Protein AF-A0A3A5UUZ8-F1 (afdb_monomer_lite)

Radius of gyration: 18.61 Å; chains: 1; bounding box: 43×34×55 Å

Secondary structure (DSSP, 8-state):
--SEEEPHHHHHHHHTSS-EEEEEEEEEEETTTEEEEEEEET----TT--EEEEEETTEEEEEEGGGHHHHTTEEEEE----HHHHHT--TT-TT--TTEEE--B----TT--EEHHHHHHHHHHHHHHHS-TTHHHHHHHHHHHHHHHHHHHTT--TTT-EE-HHHHHHHHHHHH-

Foldseek 3Di:
DDLEAEDPQRVVVLVVDQAWEWEKDQPQADPPGFGQMDIARDDDDDPPFDWDWDDDRRYIYTYGPVCSVVRRHWYKYFQDADPVNVVPDDSVDRPRHRRIHTDGDDDPQQPPWAAPVSLLVNLLVVLVVVDDPPLSVQLSVQLLVQQVVVCVVVVHDSRGDTHGSVSSVVSNVRSVD

Sequence (177 aa):
MLPIILTDNARKRIEEIEKCIMTFRVWGVNPPGHLAIEVFFEDKRFPGIEYEKFQDENLIIYIPTNHYDYINGVTVDFSGWSKEDESSYNSDKTFNHRGFECLPHKVETSEIRLSWFEVNWMIKKIFSMNFESPFYLQRQAAAINYLRIKKDEEDEDFRDSLFSFAELEQAVQSGFY

Structure (mmCIF, N/CA/C/O backbone):
data_AF-A0A3A5UUZ8-F1
#
_entry.id   AF-A0A3A5UUZ8-F1
#
loop_
_atom_site.group_PDB
_atom_site.id
_atom_site.type_symbol
_atom_site.label_atom_id
_atom_site.label_alt_id
_atom_site.label_comp_id
_atom_site.label_asym_id
_atom_site.label_entity_id
_atom_site.label_seq_id
_atom_site.pdbx_PDB_ins_code
_atom_site.Cartn_x
_atom_site.Cartn_y
_atom_site.Cartn_z
_atom_site.occupancy
_atom_site.B_iso_or_equiv
_atom_site.auth_seq_id
_atom_site.auth_comp_id
_atom_site.auth_asym_id
_atom_site.auth_atom_id
_atom_site.pdbx_PDB_model_num
ATOM 1 N N . MET A 1 1 ? -12.969 -15.391 13.201 1.00 79.69 1 MET A N 1
ATOM 2 C CA . MET A 1 1 ? -11.499 -15.256 13.165 1.00 79.69 1 MET A CA 1
ATOM 3 C C . MET A 1 1 ? -11.194 -14.075 12.268 1.00 79.69 1 MET A C 1
ATOM 5 O O . MET A 1 1 ? -11.803 -13.990 11.206 1.00 79.69 1 MET A O 1
ATOM 9 N N . LEU A 1 2 ? -10.367 -13.136 12.724 1.00 89.50 2 LEU A N 1
ATOM 10 C CA . LEU A 1 2 ? -9.984 -11.985 11.909 1.00 89.50 2 LEU A CA 1
ATOM 11 C C . LEU A 1 2 ? -9.096 -12.445 10.739 1.00 89.50 2 LEU A C 1
ATOM 13 O O . LEU A 1 2 ? -8.270 -13.334 10.940 1.00 89.50 2 LEU A O 1
ATOM 17 N N . PRO A 1 3 ? -9.230 -11.843 9.546 1.00 89.81 3 PRO A N 1
ATOM 18 C CA . PRO A 1 3 ? -8.404 -12.166 8.380 1.00 89.81 3 PRO A CA 1
ATOM 19 C C . PRO A 1 3 ? -6.999 -11.549 8.457 1.00 89.81 3 PRO A C 1
ATOM 21 O O . PRO A 1 3 ? -6.242 -11.624 7.504 1.00 89.81 3 PRO A O 1
ATOM 24 N N . ILE A 1 4 ? -6.640 -10.905 9.565 1.00 91.38 4 ILE A N 1
ATOM 25 C CA . ILE A 1 4 ? -5.364 -10.208 9.750 1.00 91.38 4 ILE A CA 1
ATOM 26 C C . ILE A 1 4 ? -4.690 -10.663 11.041 1.00 91.38 4 ILE A C 1
ATOM 28 O O . ILE A 1 4 ? -5.338 -11.176 11.957 1.00 91.38 4 ILE A O 1
ATOM 32 N N . ILE A 1 5 ? -3.390 -10.410 11.134 1.00 91.81 5 ILE A N 1
ATOM 33 C CA . ILE A 1 5 ? -2.589 -10.621 12.336 1.00 91.81 5 ILE A CA 1
ATOM 34 C C . ILE A 1 5 ? -2.350 -9.258 12.990 1.00 91.81 5 ILE A C 1
ATOM 36 O O . ILE A 1 5 ? -1.797 -8.354 12.375 1.00 91.81 5 ILE A O 1
ATOM 40 N N . LEU A 1 6 ? -2.755 -9.101 14.248 1.00 92.31 6 LEU A N 1
ATOM 41 C CA . LEU A 1 6 ? -2.486 -7.888 15.026 1.00 92.31 6 LEU A CA 1
ATOM 42 C C . LEU A 1 6 ? -1.225 -8.076 15.873 1.00 92.31 6 LEU A C 1
ATOM 44 O O . LEU A 1 6 ? -1.136 -9.066 16.615 1.00 92.31 6 LEU A O 1
ATOM 48 N N . THR A 1 7 ? -0.294 -7.120 15.800 1.00 92.44 7 THR A N 1
ATOM 49 C CA . THR A 1 7 ? 0.814 -7.008 16.765 1.00 92.44 7 THR A CA 1
ATOM 50 C C . THR A 1 7 ? 0.289 -6.651 18.158 1.00 92.44 7 THR A C 1
ATOM 52 O O . THR A 1 7 ? -0.839 -6.176 18.313 1.00 92.44 7 THR A O 1
ATOM 55 N N . ASP A 1 8 ? 1.117 -6.831 19.188 1.00 92.69 8 ASP A N 1
ATOM 56 C CA . ASP A 1 8 ? 0.754 -6.467 20.565 1.00 92.69 8 ASP A CA 1
ATOM 57 C C . ASP A 1 8 ? 0.455 -4.964 20.704 1.00 92.69 8 ASP A C 1
ATOM 59 O O . ASP A 1 8 ? -0.483 -4.578 21.402 1.00 92.69 8 ASP A O 1
ATOM 63 N N . ASN A 1 9 ? 1.196 -4.112 19.985 1.00 91.06 9 ASN A N 1
ATOM 64 C CA . ASN A 1 9 ? 0.965 -2.666 19.968 1.00 91.06 9 ASN A CA 1
ATOM 65 C C . ASN A 1 9 ? -0.392 -2.321 19.346 1.00 91.06 9 ASN A C 1
ATOM 67 O O . ASN A 1 9 ? -1.144 -1.527 19.913 1.00 91.06 9 ASN A O 1
ATOM 71 N N . ALA A 1 10 ? -0.727 -2.942 18.210 1.00 90.31 10 ALA A N 1
ATOM 72 C CA . ALA A 1 10 ? -2.014 -2.740 17.556 1.00 90.31 10 ALA A CA 1
ATOM 73 C C . ALA A 1 10 ? -3.176 -3.227 18.432 1.00 90.31 10 ALA A C 1
ATOM 75 O O . ALA A 1 10 ? -4.158 -2.500 18.582 1.00 90.31 10 ALA A O 1
ATOM 76 N N . ARG A 1 11 ? -3.053 -4.407 19.062 1.00 92.75 11 ARG A N 1
ATOM 77 C CA . ARG A 1 11 ? -4.064 -4.933 20.000 1.00 92.75 11 ARG A CA 1
ATOM 78 C C . ARG A 1 11 ? -4.297 -3.981 21.158 1.00 92.75 11 ARG A C 1
ATOM 80 O O . ARG A 1 11 ? -5.426 -3.554 21.367 1.00 92.75 11 ARG A O 1
ATOM 87 N N . LYS A 1 12 ? -3.223 -3.579 21.841 1.00 91.62 12 LYS A N 1
ATOM 88 C CA . LYS A 1 12 ? -3.302 -2.645 22.964 1.00 91.62 12 LYS A CA 1
ATOM 89 C C . LYS A 1 12 ? -3.987 -1.345 22.555 1.00 91.62 12 LYS A C 1
ATOM 91 O O . LYS A 1 12 ? -4.845 -0.842 23.272 1.00 91.62 12 LYS A O 1
ATOM 96 N N . ARG A 1 13 ? -3.643 -0.806 21.381 1.00 90.38 13 ARG A N 1
ATOM 97 C CA . ARG A 1 13 ? -4.277 0.417 20.893 1.00 90.38 13 ARG A CA 1
ATOM 98 C C . ARG A 1 13 ? -5.764 0.224 20.605 1.00 90.38 13 ARG A C 1
ATOM 100 O O . ARG A 1 13 ? -6.547 1.122 20.889 1.00 90.38 13 ARG A O 1
ATOM 107 N N . ILE A 1 14 ? -6.154 -0.915 20.037 1.00 90.56 14 ILE A N 1
ATOM 108 C CA . ILE A 1 14 ? -7.559 -1.245 19.785 1.00 90.56 14 ILE A CA 1
ATOM 109 C C . ILE A 1 14 ? -8.323 -1.361 21.106 1.00 90.56 14 ILE A C 1
ATOM 111 O O . ILE A 1 14 ? -9.393 -0.780 21.207 1.00 90.56 14 ILE A O 1
ATOM 115 N N . GLU A 1 15 ? -7.776 -2.027 22.124 1.00 90.56 15 GLU A N 1
ATOM 116 C CA . GLU A 1 15 ? -8.392 -2.155 23.458 1.00 90.56 15 GLU A CA 1
ATOM 117 C C . GLU A 1 15 ? -8.633 -0.797 24.142 1.00 90.56 15 GLU A C 1
ATOM 119 O O . GLU A 1 15 ? -9.633 -0.613 24.833 1.00 90.56 15 GLU A O 1
ATOM 124 N N . GLU A 1 16 ? -7.742 0.177 23.930 1.00 89.62 16 GLU A N 1
ATOM 125 C CA . GLU A 1 16 ? -7.890 1.543 24.452 1.00 89.62 16 GLU A CA 1
ATOM 126 C C . GLU A 1 16 ? -9.020 2.342 23.775 1.00 89.62 16 GLU A C 1
ATOM 128 O O . GLU A 1 16 ? -9.444 3.374 24.302 1.00 89.62 16 GLU A O 1
ATOM 133 N N . ILE A 1 17 ? -9.487 1.915 22.599 1.00 85.50 17 ILE A N 1
ATOM 134 C CA . ILE A 1 17 ? -10.503 2.615 21.811 1.00 85.50 17 ILE A CA 1
ATOM 135 C C . ILE A 1 17 ? -11.843 1.884 21.968 1.00 85.50 17 ILE A C 1
ATOM 137 O O . ILE A 1 17 ? -11.951 0.695 21.695 1.00 85.50 17 ILE A O 1
ATOM 141 N N . GLU A 1 18 ? -12.916 2.593 22.336 1.00 83.00 18 GLU A N 1
ATOM 142 C CA . GLU A 1 18 ? -14.241 1.973 22.544 1.00 83.00 18 GLU A CA 1
ATOM 143 C C . GLU A 1 18 ? -14.770 1.227 21.308 1.00 83.00 18 GLU A C 1
ATOM 145 O O . GLU A 1 18 ? -15.451 0.209 21.423 1.00 83.00 18 GLU A O 1
ATOM 150 N N . LYS A 1 19 ? -14.459 1.737 20.113 1.00 87.75 19 LYS A N 1
ATOM 151 C CA . LYS A 1 19 ? -14.827 1.133 18.835 1.00 87.75 19 LYS A CA 1
ATOM 152 C C . LYS A 1 19 ? -13.785 1.456 17.773 1.00 87.75 19 LYS A C 1
ATOM 154 O O . LYS A 1 19 ? -13.546 2.622 17.468 1.00 87.75 19 LYS A O 1
ATOM 159 N N . CYS A 1 20 ? -13.216 0.420 17.175 1.00 88.75 20 CYS A N 1
ATOM 160 C CA . CYS A 1 20 ? -12.260 0.532 16.087 1.00 88.75 20 CYS A CA 1
ATOM 161 C C . CYS A 1 20 ? -12.888 -0.003 14.800 1.00 88.75 20 CYS A C 1
ATOM 163 O O . CYS A 1 20 ? -13.321 -1.154 14.740 1.00 88.75 20 CYS A O 1
ATOM 165 N N . ILE A 1 21 ? -12.952 0.822 13.756 1.00 89.88 21 ILE A N 1
ATOM 166 C CA . ILE A 1 21 ? -13.346 0.360 12.427 1.00 89.88 21 ILE A CA 1
ATOM 167 C C . ILE A 1 21 ? -12.177 0.561 11.476 1.00 89.88 21 ILE A C 1
ATOM 169 O O . ILE A 1 21 ? -11.717 1.681 11.270 1.00 89.88 21 ILE A O 1
ATOM 173 N N . MET A 1 22 ? -11.752 -0.532 10.858 1.00 90.69 22 MET A N 1
ATOM 174 C CA . MET A 1 22 ? -10.694 -0.556 9.866 1.00 90.69 22 MET A CA 1
ATOM 175 C C . MET A 1 22 ? -11.260 -0.910 8.496 1.00 90.69 22 MET A C 1
ATOM 177 O O . MET A 1 22 ? -12.031 -1.859 8.359 1.00 90.69 22 MET A O 1
ATOM 181 N N . THR A 1 23 ? -10.876 -0.165 7.467 1.00 88.75 23 THR A N 1
ATOM 182 C CA . THR A 1 23 ? -11.142 -0.542 6.072 1.00 88.75 23 THR A CA 1
ATOM 183 C C . THR A 1 23 ? -9.821 -0.765 5.368 1.00 88.75 23 THR A C 1
ATOM 185 O O . THR A 1 23 ? -8.911 0.036 5.529 1.00 88.75 23 THR A O 1
ATOM 188 N N . PHE A 1 24 ? -9.701 -1.850 4.616 1.00 86.38 24 PHE A N 1
ATOM 189 C CA . PHE A 1 24 ? -8.464 -2.216 3.941 1.00 86.38 24 PHE A CA 1
ATOM 190 C C . PHE A 1 24 ? -8.584 -2.041 2.438 1.00 86.38 24 PHE A C 1
ATOM 192 O O . PHE A 1 24 ? -9.665 -2.148 1.856 1.00 86.38 24 PHE A O 1
ATOM 199 N N . ARG A 1 25 ? -7.444 -1.824 1.792 1.00 82.19 25 ARG A N 1
ATOM 200 C CA . ARG A 1 25 ? -7.335 -1.808 0.339 1.00 82.19 25 ARG A CA 1
ATOM 201 C C . ARG A 1 25 ? -5.936 -2.238 -0.073 1.00 82.19 25 ARG A C 1
ATOM 203 O O . ARG A 1 25 ? -4.953 -1.775 0.493 1.00 82.19 25 ARG A O 1
ATOM 210 N N . VAL A 1 26 ? -5.852 -3.026 -1.140 1.00 78.62 26 VAL A N 1
ATOM 211 C CA . VAL A 1 26 ? -4.626 -3.101 -1.936 1.00 78.62 26 VAL A CA 1
ATOM 212 C C . VAL A 1 26 ? -4.537 -1.807 -2.749 1.00 78.62 26 VAL A C 1
ATOM 214 O O . VAL A 1 26 ? -5.369 -1.538 -3.617 1.00 78.62 26 VAL A O 1
ATOM 217 N N . TRP A 1 27 ? -3.603 -0.930 -2.385 1.00 72.56 27 TRP A N 1
ATOM 218 C CA . TRP A 1 27 ? -3.364 0.331 -3.093 1.00 72.56 27 TRP A CA 1
ATOM 219 C C . TRP A 1 27 ? -2.546 0.105 -4.361 1.00 72.56 27 TRP A C 1
ATOM 221 O O . TRP A 1 27 ? -2.734 0.808 -5.350 1.00 72.56 27 TRP A O 1
ATOM 231 N N . GLY A 1 28 ? -1.634 -0.859 -4.307 1.00 66.44 28 GLY A N 1
ATOM 232 C CA . GLY A 1 28 ? -0.711 -1.192 -5.377 1.00 66.44 28 GLY A CA 1
ATOM 233 C C . GLY A 1 28 ? 0.370 -2.105 -4.830 1.00 66.44 28 GLY A C 1
ATOM 234 O O . GLY A 1 28 ? 0.121 -2.910 -3.935 1.00 66.44 28 GLY A O 1
ATOM 235 N N . VAL A 1 29 ? 1.592 -1.951 -5.319 1.00 60.84 29 VAL A N 1
ATOM 236 C CA . VAL A 1 29 ? 2.752 -2.742 -4.891 1.00 60.84 29 VAL A CA 1
ATOM 237 C C . VAL A 1 29 ? 3.939 -1.813 -4.773 1.00 60.84 29 VAL A C 1
ATOM 239 O O . VAL A 1 29 ? 4.067 -0.894 -5.562 1.00 60.84 29 VAL A O 1
ATOM 242 N N . ASN A 1 30 ? 4.800 -2.023 -3.790 1.00 58.03 30 ASN A N 1
ATOM 243 C CA . ASN A 1 30 ? 6.058 -1.318 -3.615 1.00 58.03 30 ASN A CA 1
ATOM 244 C C . ASN A 1 30 ? 7.227 -2.219 -4.059 1.00 58.03 30 ASN A C 1
ATOM 246 O O . ASN A 1 30 ? 7.197 -3.430 -3.810 1.00 58.03 30 ASN A O 1
ATOM 250 N N . PRO A 1 31 ? 8.296 -1.668 -4.664 1.00 49.00 31 PRO A N 1
ATOM 251 C CA . PRO A 1 31 ? 9.503 -2.441 -4.954 1.00 49.00 31 PRO A CA 1
ATOM 252 C C . PRO A 1 31 ? 10.100 -3.063 -3.673 1.00 49.00 31 PRO A C 1
ATOM 254 O O . PRO A 1 31 ? 10.027 -2.433 -2.614 1.00 49.00 31 PRO A O 1
ATOM 257 N N . PRO A 1 32 ? 10.697 -4.271 -3.719 1.00 53.91 32 PRO A N 1
ATOM 258 C CA . PRO A 1 32 ? 10.884 -5.164 -4.873 1.00 53.91 32 PRO A CA 1
ATOM 259 C C . PRO A 1 32 ? 9.748 -6.203 -5.064 1.00 53.91 32 PRO A C 1
ATOM 261 O O . PRO A 1 32 ? 10.009 -7.336 -5.450 1.00 53.91 32 PRO A O 1
ATOM 264 N N . GLY A 1 33 ? 8.486 -5.868 -4.756 1.00 55.16 33 GLY A N 1
ATOM 265 C CA . GLY A 1 33 ? 7.338 -6.774 -4.958 1.00 55.16 33 GLY A CA 1
ATOM 266 C C . GLY A 1 33 ? 6.452 -6.996 -3.729 1.00 55.16 33 GLY A C 1
ATOM 267 O O . GLY A 1 33 ? 5.773 -8.015 -3.643 1.00 55.16 33 GLY A O 1
ATOM 268 N N . HIS A 1 34 ? 6.457 -6.073 -2.766 1.00 64.94 34 HIS A N 1
ATOM 269 C CA . HIS A 1 34 ? 5.549 -6.114 -1.617 1.00 64.94 34 HIS A CA 1
ATOM 270 C C . HIS A 1 34 ? 4.223 -5.466 -1.989 1.00 64.94 34 HIS A C 1
ATOM 272 O O . HIS A 1 34 ? 4.240 -4.362 -2.523 1.00 64.94 34 HIS A O 1
ATOM 278 N N . LEU A 1 35 ? 3.078 -6.066 -1.663 1.00 68.19 35 LEU A N 1
ATOM 279 C CA . LEU A 1 35 ? 1.817 -5.340 -1.809 1.00 68.19 35 LEU A CA 1
ATOM 280 C C . LEU A 1 35 ? 1.824 -4.090 -0.920 1.00 68.19 35 LEU A C 1
ATOM 282 O O . LEU A 1 35 ? 2.149 -4.149 0.266 1.00 68.19 35 LEU A O 1
ATOM 286 N N . ALA A 1 36 ? 1.458 -2.954 -1.504 1.00 73.62 36 ALA A N 1
ATOM 287 C CA . ALA A 1 36 ? 1.125 -1.750 -0.769 1.00 73.62 36 ALA A CA 1
ATOM 288 C C . ALA A 1 36 ? -0.325 -1.901 -0.311 1.00 73.62 36 ALA A C 1
ATOM 290 O O . ALA A 1 36 ? -1.257 -1.722 -1.097 1.00 73.62 36 ALA A O 1
ATOM 291 N N . ILE A 1 37 ? -0.500 -2.290 0.947 1.00 78.69 37 ILE A N 1
ATOM 292 C CA . ILE A 1 37 ? -1.808 -2.448 1.573 1.00 78.69 37 ILE A CA 1
ATOM 293 C C . ILE A 1 37 ? -1.993 -1.278 2.523 1.00 78.69 37 ILE A C 1
ATOM 295 O O . ILE A 1 37 ? -1.116 -0.973 3.328 1.00 78.69 37 ILE A O 1
ATOM 299 N N . GLU A 1 38 ? -3.125 -0.610 2.396 1.00 79.69 38 GLU A N 1
ATOM 300 C CA . GLU A 1 38 ? -3.515 0.473 3.282 1.00 79.69 38 GLU A CA 1
ATOM 301 C C . GLU A 1 38 ? -4.602 -0.019 4.230 1.00 79.69 38 GLU A C 1
ATOM 303 O O . GLU A 1 38 ? -5.498 -0.775 3.837 1.00 79.69 38 GLU A O 1
ATOM 308 N N . VAL A 1 39 ? -4.528 0.447 5.472 1.00 83.62 39 VAL A N 1
ATOM 309 C CA . VAL A 1 39 ? -5.555 0.270 6.495 1.00 83.62 39 VAL A CA 1
ATOM 310 C C . VAL A 1 39 ? -6.043 1.646 6.907 1.00 83.62 39 VAL A C 1
ATOM 312 O O . VAL A 1 39 ? -5.251 2.503 7.248 1.00 83.62 39 VAL A O 1
ATOM 315 N N . PHE A 1 40 ? -7.344 1.888 6.873 1.00 80.38 40 PHE A N 1
ATOM 316 C CA . PHE A 1 40 ? -7.945 3.173 7.209 1.00 80.38 40 PHE A CA 1
ATOM 317 C C . PHE A 1 40 ? -8.722 3.062 8.508 1.00 80.38 40 PHE A C 1
ATOM 319 O O . PHE A 1 40 ? -9.611 2.216 8.603 1.00 80.38 40 PHE A O 1
ATOM 326 N N . PHE A 1 41 ? -8.453 3.949 9.467 1.00 74.12 41 PHE A N 1
ATOM 327 C CA . PHE A 1 41 ? -9.333 4.137 10.616 1.00 74.12 41 PHE A CA 1
ATOM 328 C C . PHE A 1 41 ? -10.545 4.970 10.182 1.00 74.12 41 PHE A C 1
ATOM 330 O O . PHE A 1 41 ? -10.431 6.175 9.985 1.00 74.12 41 PHE A O 1
ATOM 337 N N . GLU A 1 42 ? -11.672 4.285 9.990 1.00 71.06 42 GLU A N 1
ATOM 338 C CA . GLU A 1 42 ? -12.920 4.786 9.399 1.00 71.06 42 GLU A CA 1
ATOM 339 C C . GLU A 1 42 ? -12.772 5.523 8.056 1.00 71.06 42 GLU A C 1
ATOM 341 O O . GLU A 1 42 ? -12.932 6.736 7.976 1.00 71.06 42 GLU A O 1
ATOM 346 N N . ASP A 1 43 ? -12.609 4.763 6.962 1.00 60.12 43 ASP A N 1
ATOM 347 C CA . ASP A 1 43 ? -12.951 5.267 5.625 1.00 60.12 43 ASP A CA 1
ATOM 348 C C . ASP A 1 43 ? -13.531 4.183 4.693 1.00 60.12 43 ASP A C 1
ATOM 350 O O . ASP A 1 43 ? -12.868 3.202 4.369 1.00 60.12 43 ASP A O 1
ATOM 354 N N . LYS A 1 44 ? -14.785 4.379 4.259 1.00 67.19 44 LYS A N 1
ATOM 355 C CA . LYS A 1 44 ? -15.635 3.433 3.510 1.00 67.19 44 LYS A CA 1
ATOM 356 C C . LYS A 1 44 ? -16.069 3.947 2.124 1.00 67.19 44 LYS A C 1
ATOM 358 O O . LYS A 1 44 ? -17.262 4.058 1.836 1.00 67.19 44 LYS A O 1
ATOM 363 N N . ARG A 1 45 ? -15.133 4.288 1.248 1.00 62.12 45 ARG A N 1
ATOM 364 C CA . ARG A 1 45 ? -15.423 4.721 -0.143 1.00 62.12 45 ARG A CA 1
ATOM 365 C C . ARG A 1 45 ? -15.365 3.507 -1.079 1.00 62.12 45 ARG A C 1
ATOM 367 O O . ARG A 1 45 ? -14.391 2.778 -0.978 1.00 62.12 45 ARG A O 1
ATOM 374 N N . PHE A 1 46 ? -16.281 3.196 -2.005 1.00 52.25 46 PHE A N 1
ATOM 375 C CA . PHE A 1 46 ? -17.215 3.964 -2.853 1.00 52.25 46 PHE A CA 1
ATOM 376 C C . PHE A 1 46 ? -18.576 3.233 -3.001 1.00 52.25 46 PHE A C 1
ATOM 378 O O . PHE A 1 46 ? -18.652 2.033 -2.729 1.00 52.25 46 PHE A O 1
ATOM 385 N N . PRO A 1 47 ? -19.644 3.886 -3.510 1.00 58.56 47 PRO A N 1
ATOM 386 C CA . PRO A 1 47 ? -20.830 3.167 -3.977 1.00 58.56 47 PRO A CA 1
ATOM 387 C C . PRO A 1 47 ? -20.451 2.157 -5.074 1.00 58.56 47 PRO A C 1
ATOM 389 O O . PRO A 1 47 ? -19.793 2.527 -6.043 1.00 58.56 47 PRO A O 1
ATOM 392 N N . GLY A 1 48 ? -20.886 0.902 -4.935 1.00 60.56 48 GLY A N 1
ATOM 393 C CA . GLY A 1 48 ? -20.704 -0.141 -5.955 1.00 60.56 48 GLY A CA 1
ATOM 394 C C . GLY A 1 48 ? -19.533 -1.107 -5.740 1.00 60.56 48 GLY A C 1
ATOM 395 O O . GLY A 1 48 ? -19.351 -1.991 -6.569 1.00 60.56 48 GLY A O 1
ATOM 396 N N . ILE A 1 49 ? -18.768 -0.982 -4.650 1.00 74.12 49 ILE A N 1
ATOM 397 C CA . ILE A 1 49 ? -17.773 -1.989 -4.245 1.00 74.12 49 ILE A CA 1
ATOM 398 C C . ILE A 1 49 ? -18.395 -2.904 -3.186 1.00 74.12 49 ILE A C 1
ATOM 400 O O . ILE A 1 49 ? -18.977 -2.424 -2.209 1.00 74.12 49 ILE A O 1
ATOM 404 N N . GLU A 1 50 ? -18.274 -4.217 -3.374 1.00 82.56 50 GLU A N 1
ATOM 405 C CA . GLU A 1 50 ? -18.692 -5.210 -2.384 1.00 82.56 50 GLU A CA 1
ATOM 406 C C . GLU A 1 50 ? -17.590 -5.434 -1.346 1.00 82.56 50 GLU A C 1
ATOM 408 O O . GLU A 1 50 ? -16.413 -5.568 -1.684 1.00 82.56 50 GLU A O 1
ATOM 413 N N . TYR A 1 51 ? -17.977 -5.480 -0.071 1.00 87.00 51 TYR A N 1
ATOM 414 C CA . TYR A 1 51 ? -17.055 -5.661 1.046 1.00 87.00 51 TYR A CA 1
ATOM 415 C C . TYR A 1 51 ? -17.432 -6.878 1.872 1.00 87.00 51 TYR A C 1
ATOM 417 O O . TYR A 1 51 ? -18.587 -7.040 2.271 1.00 87.00 51 TYR A O 1
ATOM 425 N N . GLU A 1 52 ? -16.421 -7.650 2.241 1.00 91.69 52 GLU A N 1
ATOM 426 C CA . GLU A 1 52 ? -16.509 -8.596 3.336 1.00 91.69 52 GLU A CA 1
ATOM 427 C C . GLU A 1 52 ? -16.328 -7.867 4.667 1.00 91.69 52 GLU A C 1
ATOM 429 O O . GLU A 1 52 ? -15.412 -7.055 4.846 1.00 91.69 52 GLU A O 1
ATOM 434 N N . LYS A 1 53 ? -17.233 -8.150 5.608 1.00 93.31 53 LYS A N 1
ATOM 435 C CA . LYS A 1 53 ? -17.205 -7.603 6.964 1.00 93.31 53 LYS A CA 1
ATOM 436 C C . LYS A 1 53 ? -16.759 -8.685 7.940 1.00 93.31 53 LYS A C 1
ATOM 438 O O . LYS A 1 53 ? -17.433 -9.701 8.085 1.00 93.31 53 LYS A O 1
ATOM 443 N N . PHE A 1 54 ? -15.718 -8.387 8.708 1.00 94.12 54 PHE A N 1
ATOM 444 C CA . PHE A 1 54 ? -15.272 -9.201 9.836 1.00 94.12 54 PHE A CA 1
ATOM 445 C C . PHE A 1 54 ? -15.439 -8.410 11.127 1.00 94.12 54 PHE A C 1
ATOM 447 O O . PHE A 1 54 ? -15.283 -7.189 11.145 1.00 94.12 54 PHE A O 1
ATOM 454 N N . GLN A 1 55 ? -15.798 -9.088 12.210 1.00 92.81 55 GLN A N 1
ATOM 455 C CA . GLN A 1 55 ? -15.999 -8.451 13.504 1.00 92.81 55 GLN A CA 1
ATOM 456 C C . GLN A 1 55 ? -15.431 -9.337 14.605 1.00 92.81 55 GLN A C 1
ATOM 458 O O . GLN A 1 55 ? -15.698 -10.540 14.623 1.00 92.81 55 GLN A O 1
ATOM 463 N N . ASP A 1 56 ? -14.669 -8.717 15.498 1.00 90.44 56 ASP A N 1
ATOM 464 C CA . ASP A 1 56 ? -14.133 -9.334 16.704 1.00 90.44 56 ASP A CA 1
ATOM 465 C C . ASP A 1 56 ? -14.098 -8.280 17.811 1.00 90.44 56 ASP A C 1
ATOM 467 O O . ASP A 1 56 ? -13.486 -7.228 17.647 1.00 90.44 56 ASP A O 1
ATOM 471 N N . GLU A 1 57 ? -14.827 -8.530 18.897 1.00 89.00 57 GLU A N 1
ATOM 472 C CA . GLU A 1 57 ? -14.985 -7.593 20.017 1.00 89.00 57 GLU A CA 1
ATOM 473 C C . GLU A 1 57 ? -15.332 -6.152 19.570 1.00 89.00 57 GLU A C 1
ATOM 475 O O . GLU A 1 57 ? -16.397 -5.917 18.984 1.00 89.00 57 GLU A O 1
ATOM 480 N N . ASN A 1 58 ? -14.456 -5.184 19.858 1.00 90.38 58 ASN A N 1
ATOM 481 C CA . ASN A 1 58 ? -14.595 -3.768 19.515 1.00 90.38 58 ASN A CA 1
ATOM 482 C C . ASN A 1 58 ? -13.996 -3.403 18.141 1.00 90.38 58 ASN A C 1
ATOM 484 O O . ASN A 1 58 ? -14.072 -2.238 17.741 1.00 90.38 58 ASN A O 1
ATOM 488 N N . LEU A 1 59 ? -13.442 -4.374 17.406 1.00 93.19 59 LEU A N 1
ATOM 489 C CA . LEU A 1 59 ? -12.871 -4.201 16.075 1.00 93.19 59 LEU A CA 1
ATOM 490 C C . LEU A 1 59 ? -13.841 -4.660 14.979 1.00 93.19 59 LEU A C 1
ATOM 492 O O . LEU A 1 59 ? -14.352 -5.783 14.971 1.00 93.19 59 LEU A O 1
ATOM 496 N N . ILE A 1 60 ? -14.044 -3.797 13.986 1.00 93.31 60 ILE A N 1
ATOM 497 C CA . ILE A 1 60 ? -14.776 -4.114 12.760 1.00 93.31 60 ILE A CA 1
ATOM 498 C C . ILE A 1 60 ? -13.860 -3.876 11.565 1.00 93.31 60 ILE A C 1
ATOM 500 O O . ILE A 1 60 ? -13.344 -2.779 11.390 1.00 93.31 60 ILE A O 1
ATOM 504 N N . ILE A 1 61 ? -13.710 -4.882 10.712 1.00 92.94 61 ILE A N 1
ATOM 505 C CA . ILE A 1 61 ? -12.872 -4.838 9.516 1.00 92.94 61 ILE A CA 1
ATOM 506 C C . ILE A 1 61 ? -13.747 -4.910 8.266 1.00 92.94 61 ILE A C 1
ATOM 508 O O . ILE A 1 61 ? -14.661 -5.732 8.195 1.00 92.94 61 ILE A O 1
ATOM 512 N N . TYR A 1 62 ? -13.430 -4.081 7.274 1.00 91.31 62 TYR A N 1
ATOM 513 C CA . TYR A 1 62 ? -13.997 -4.132 5.929 1.00 91.31 62 TYR A CA 1
ATOM 514 C C . TYR A 1 62 ? -12.894 -4.363 4.903 1.00 91.31 62 TYR A C 1
ATOM 516 O O . TYR A 1 62 ? -11.928 -3.603 4.851 1.00 91.31 62 TYR A O 1
ATOM 524 N N . ILE A 1 63 ? -13.054 -5.388 4.070 1.00 88.88 63 ILE A N 1
ATOM 525 C CA . ILE A 1 63 ? -12.128 -5.720 2.983 1.00 88.88 63 ILE A CA 1
ATOM 526 C C . ILE A 1 63 ? -12.937 -5.829 1.686 1.00 88.88 63 ILE A C 1
ATOM 528 O O . ILE A 1 63 ? -13.930 -6.552 1.684 1.00 88.88 63 ILE A O 1
ATOM 532 N N . PRO A 1 64 ? -12.570 -5.133 0.594 1.00 85.81 64 PRO A N 1
ATOM 533 C CA . PRO A 1 64 ? -13.165 -5.377 -0.716 1.00 85.81 64 PRO A CA 1
ATOM 534 C C . PRO A 1 64 ? -13.064 -6.862 -1.078 1.00 85.81 64 PRO A C 1
ATOM 536 O O . PRO A 1 64 ? -11.985 -7.438 -0.943 1.00 85.81 64 PRO A O 1
ATOM 539 N N . THR A 1 65 ? -14.157 -7.481 -1.525 1.00 85.31 65 THR A N 1
ATOM 540 C CA . THR A 1 65 ? -14.209 -8.932 -1.815 1.00 85.31 65 THR A CA 1
ATOM 541 C C . THR A 1 65 ? -13.105 -9.356 -2.784 1.00 85.31 65 THR A C 1
ATOM 543 O O . THR A 1 65 ? -12.397 -10.329 -2.551 1.00 85.31 65 THR A O 1
ATOM 546 N N . ASN A 1 66 ? -12.868 -8.552 -3.820 1.00 78.81 66 ASN A N 1
ATOM 547 C CA . ASN A 1 66 ? -11.818 -8.764 -4.818 1.00 78.81 66 ASN A CA 1
ATOM 548 C C . ASN A 1 66 ? -10.379 -8.586 -4.291 1.00 78.81 66 ASN A C 1
ATOM 550 O O . ASN A 1 66 ? -9.431 -8.851 -5.024 1.00 78.81 66 ASN A O 1
ATOM 554 N N . HIS A 1 67 ? -10.198 -8.099 -3.062 1.00 83.69 67 HIS A N 1
ATOM 555 C CA . HIS A 1 67 ? -8.892 -7.923 -2.424 1.00 83.69 67 HIS A CA 1
ATOM 556 C C . HIS A 1 67 ? -8.650 -8.902 -1.269 1.00 83.69 67 HIS A C 1
ATOM 558 O O . HIS A 1 67 ? -7.567 -8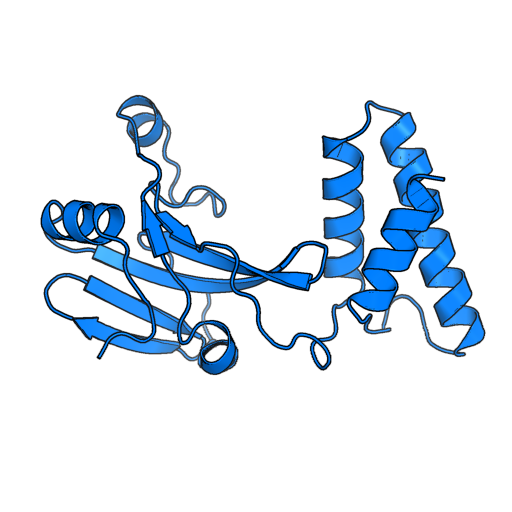.880 -0.682 1.00 83.69 67 HIS A O 1
ATOM 564 N N . TYR A 1 68 ? -9.637 -9.731 -0.920 1.00 85.50 68 TYR A N 1
ATOM 565 C CA . TYR A 1 68 ? -9.590 -10.575 0.271 1.00 85.50 68 TYR A CA 1
ATOM 566 C C . TYR A 1 68 ? -8.351 -11.473 0.314 1.00 85.50 68 TYR A C 1
ATOM 568 O O . TYR A 1 68 ? -7.602 -11.426 1.290 1.00 85.50 68 TYR A O 1
ATOM 576 N N . ASP A 1 69 ? -8.078 -12.197 -0.772 1.00 83.69 69 ASP A N 1
ATOM 577 C CA . ASP A 1 69 ? -6.966 -13.154 -0.847 1.00 83.69 69 ASP A CA 1
ATOM 578 C C . ASP A 1 69 ? -5.591 -12.504 -0.646 1.00 83.69 69 ASP A C 1
ATOM 580 O O . ASP A 1 69 ? -4.654 -13.145 -0.178 1.00 83.69 69 ASP A O 1
ATOM 584 N N . TYR A 1 70 ? -5.477 -11.212 -0.951 1.00 80.81 70 TYR A N 1
ATOM 585 C CA . TYR A 1 70 ? -4.247 -10.439 -0.805 1.00 80.81 70 TYR A CA 1
ATOM 586 C C . TYR A 1 70 ? -4.071 -9.820 0.586 1.00 80.81 70 TYR A C 1
ATOM 588 O O . TYR A 1 70 ? -2.955 -9.470 0.970 1.00 80.81 70 TYR A O 1
ATOM 596 N N . ILE A 1 71 ? -5.172 -9.623 1.314 1.00 85.06 71 ILE A N 1
ATOM 597 C CA . ILE A 1 71 ? -5.180 -9.014 2.651 1.00 85.06 71 ILE A CA 1
ATOM 598 C C . ILE A 1 71 ? -5.186 -10.089 3.743 1.00 85.06 71 ILE A C 1
ATOM 600 O O . ILE A 1 71 ? -4.740 -9.840 4.866 1.00 85.06 71 ILE A O 1
ATOM 604 N N . ASN A 1 72 ? -5.666 -11.289 3.426 1.00 87.25 72 ASN A N 1
ATOM 605 C CA . ASN A 1 72 ? -5.697 -12.395 4.362 1.00 87.25 72 ASN A CA 1
ATOM 606 C C . ASN A 1 72 ? -4.280 -12.762 4.846 1.00 87.25 72 ASN A C 1
ATOM 608 O O . ASN A 1 72 ? -3.411 -13.133 4.063 1.00 87.25 72 ASN A O 1
ATOM 612 N N . GLY A 1 73 ? -4.049 -12.677 6.155 1.00 86.38 73 GLY A N 1
ATOM 613 C CA . GLY A 1 73 ? -2.757 -12.940 6.792 1.00 86.38 73 GLY A CA 1
ATOM 614 C C . GLY A 1 73 ? -1.816 -11.734 6.881 1.00 86.38 73 GLY A C 1
ATOM 615 O O . GLY A 1 73 ? -0.693 -11.887 7.364 1.00 86.38 73 GLY A O 1
ATOM 616 N N . VAL A 1 74 ? -2.245 -10.537 6.468 1.00 87.44 74 VAL A N 1
ATOM 617 C CA . VAL A 1 74 ? -1.465 -9.301 6.645 1.00 87.44 74 VAL A CA 1
ATOM 618 C C . VAL A 1 74 ? -1.278 -8.984 8.124 1.00 87.44 74 VAL A C 1
ATOM 620 O O . VAL A 1 74 ? -2.222 -9.062 8.913 1.00 87.44 74 VAL A O 1
ATOM 623 N N . THR A 1 75 ? -0.066 -8.560 8.486 1.00 88.88 75 THR A N 1
ATOM 624 C CA . THR A 1 75 ? 0.225 -8.046 9.825 1.00 88.88 75 THR A CA 1
ATOM 625 C C . THR A 1 75 ? -0.053 -6.550 9.894 1.00 88.88 75 THR A C 1
ATOM 627 O O . THR A 1 75 ? 0.486 -5.779 9.100 1.00 88.88 75 THR A O 1
ATOM 630 N N . VAL A 1 76 ? -0.863 -6.139 10.866 1.00 88.69 76 VAL A N 1
ATOM 631 C CA . VAL A 1 76 ? -1.148 -4.735 11.174 1.00 88.69 76 VAL A CA 1
ATOM 632 C C . VAL A 1 76 ? -0.436 -4.352 12.461 1.00 88.69 76 VAL A C 1
ATOM 634 O O . VAL A 1 76 ? -0.579 -5.037 13.478 1.00 88.69 76 VAL A O 1
ATOM 637 N N . ASP A 1 77 ? 0.305 -3.250 12.400 1.00 89.44 77 ASP A N 1
ATOM 638 C CA . ASP A 1 77 ? 0.998 -2.655 13.536 1.00 89.44 77 ASP A CA 1
ATOM 639 C C . ASP A 1 77 ? 0.450 -1.259 13.862 1.00 89.44 77 ASP A C 1
ATOM 641 O O . ASP A 1 77 ? -0.306 -0.661 13.089 1.00 89.44 77 ASP A O 1
ATOM 645 N N . PHE A 1 78 ? 0.819 -0.759 15.039 1.00 88.62 78 PHE A N 1
ATOM 646 C CA . PHE A 1 78 ? 0.564 0.607 15.465 1.00 88.62 78 PHE A CA 1
ATOM 647 C C . PHE A 1 78 ? 1.892 1.293 15.797 1.00 88.62 78 PHE A C 1
ATOM 649 O O . PHE A 1 78 ? 2.506 1.005 16.827 1.00 88.62 78 PHE A O 1
ATOM 656 N N . SER A 1 79 ? 2.319 2.210 14.928 1.00 81.50 79 SER A N 1
ATOM 657 C CA . SER A 1 79 ? 3.607 2.910 15.029 1.00 81.50 79 SER A CA 1
ATOM 658 C C . SER A 1 79 ? 3.535 4.215 15.837 1.00 81.50 79 SER A C 1
ATOM 660 O O . SER A 1 79 ? 4.568 4.790 16.184 1.00 81.50 79 SER A O 1
ATOM 662 N N . GLY A 1 80 ? 2.329 4.641 16.227 1.00 77.88 80 GLY A N 1
ATOM 663 C CA . GLY A 1 80 ? 2.096 5.778 17.118 1.00 77.88 80 GLY A CA 1
ATOM 664 C C . GLY A 1 80 ? 1.190 6.852 16.518 1.00 77.88 80 GLY A C 1
ATOM 665 O O . GLY A 1 80 ? 1.072 7.001 15.306 1.00 77.88 80 GLY A O 1
ATOM 666 N N . TRP A 1 81 ? 0.528 7.607 17.397 1.00 76.12 81 TRP A N 1
ATOM 667 C CA . TRP A 1 81 ? -0.337 8.726 17.026 1.00 76.12 81 TRP A CA 1
ATOM 668 C C . TRP A 1 81 ? -0.262 9.807 18.102 1.00 76.12 81 TRP A C 1
ATOM 670 O O . TRP A 1 81 ? -0.709 9.596 19.235 1.00 76.12 81 TRP A O 1
ATOM 680 N N . SER A 1 82 ? 0.371 10.937 17.796 1.00 75.19 82 SER A N 1
ATOM 681 C CA . SER A 1 82 ? 0.568 12.013 18.766 1.00 75.19 82 SER A CA 1
ATOM 682 C C . SER A 1 82 ? -0.656 12.935 18.859 1.00 75.19 82 SER A C 1
ATOM 684 O O . SER A 1 82 ? -1.534 12.955 17.997 1.00 75.19 82 SER A O 1
ATOM 686 N N . LYS A 1 83 ? -0.723 13.749 19.922 1.00 70.19 83 LYS A N 1
ATOM 687 C CA . LYS A 1 83 ? -1.767 14.786 20.053 1.00 70.19 83 LYS A CA 1
ATOM 688 C C . LYS A 1 83 ? -1.677 15.844 18.950 1.00 70.19 83 LYS A C 1
ATOM 690 O O . LYS A 1 83 ? -2.696 16.417 18.571 1.00 70.19 83 LYS A O 1
ATOM 695 N N . GLU A 1 84 ? -0.469 16.102 18.458 1.00 69.12 84 GLU A N 1
ATOM 696 C CA . GLU A 1 84 ? -0.222 17.008 17.336 1.00 69.12 84 GLU A CA 1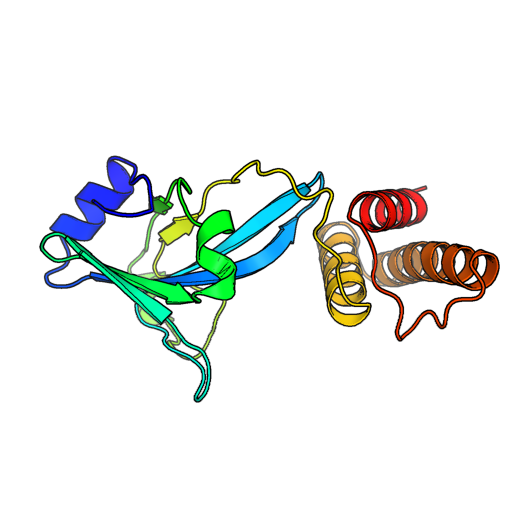
ATOM 697 C C . GLU A 1 84 ? -0.798 16.415 16.036 1.00 69.12 84 GLU A C 1
ATOM 699 O O . GLU A 1 84 ? -1.515 17.114 15.311 1.00 69.12 84 GLU A O 1
ATOM 704 N N . ASP A 1 85 ? -0.613 15.106 15.814 1.00 69.06 85 ASP A N 1
ATOM 705 C CA . ASP A 1 85 ? -1.220 14.366 14.695 1.00 69.06 85 ASP A CA 1
ATOM 706 C C . ASP A 1 85 ? -2.757 14.396 14.752 1.00 69.06 85 ASP A C 1
ATOM 708 O O . ASP A 1 85 ? -3.407 14.641 13.738 1.00 69.06 85 ASP A O 1
ATOM 712 N N . GLU A 1 86 ? -3.352 14.235 15.942 1.00 70.44 86 GLU A N 1
ATOM 713 C CA . GLU A 1 86 ? -4.812 14.304 16.128 1.00 70.44 86 GLU A CA 1
ATOM 714 C C . GLU A 1 86 ? -5.364 15.697 15.786 1.00 70.44 86 GLU A C 1
ATOM 716 O O . GLU A 1 86 ? -6.332 15.824 15.041 1.00 70.44 86 GLU A O 1
ATOM 721 N N . SER A 1 87 ? -4.732 16.761 16.295 1.00 64.94 87 SER A N 1
ATOM 722 C CA . SER A 1 87 ? -5.194 18.145 16.094 1.00 64.94 87 SER A CA 1
ATOM 723 C C . SER A 1 87 ? -5.149 18.627 14.641 1.00 64.94 87 SER A C 1
ATOM 725 O O . SER A 1 87 ? -5.871 19.554 14.274 1.00 64.94 87 SER A O 1
ATOM 727 N N . SER A 1 88 ? -4.312 18.000 13.814 1.00 63.00 88 SER A N 1
ATOM 728 C CA . SER A 1 88 ? -4.151 18.316 12.393 1.00 63.00 88 SER A CA 1
ATOM 729 C C . SER A 1 88 ? -4.819 17.285 11.475 1.00 63.00 88 SER A C 1
ATOM 731 O O . SER A 1 88 ? -4.718 17.387 10.245 1.00 63.00 88 SER A O 1
ATOM 733 N N . TYR A 1 89 ? -5.524 16.307 12.056 1.00 51.44 89 TYR A N 1
ATOM 734 C CA . TYR A 1 89 ? -6.128 15.208 11.323 1.00 51.44 89 TYR A CA 1
ATOM 735 C C . TYR A 1 89 ? -7.263 15.693 10.420 1.00 51.44 89 TYR A C 1
ATOM 737 O O . TYR A 1 89 ? -8.241 16.293 10.864 1.00 51.44 89 TYR A O 1
ATOM 745 N N . ASN A 1 90 ? -7.141 15.388 9.132 1.00 56.31 90 ASN A N 1
ATOM 746 C CA . ASN A 1 90 ? -8.195 15.586 8.151 1.00 56.31 90 ASN A CA 1
ATOM 747 C C . ASN A 1 90 ? -8.673 14.204 7.698 1.00 56.31 90 ASN A C 1
ATOM 749 O O . ASN A 1 90 ? -7.925 13.499 7.022 1.00 56.31 90 ASN A O 1
ATOM 753 N N . SER A 1 91 ? -9.905 13.843 8.056 1.00 52.66 91 SER A N 1
ATOM 754 C CA . SER A 1 91 ? -10.530 12.565 7.692 1.00 52.66 91 SER A CA 1
ATOM 755 C C . SER A 1 91 ? -10.697 12.371 6.183 1.00 52.66 91 SER A C 1
ATOM 757 O O . SER A 1 91 ? -10.773 11.241 5.721 1.00 52.66 91 SER A O 1
ATOM 759 N N . ASP A 1 92 ? -10.698 13.453 5.400 1.00 42.44 92 ASP A N 1
ATOM 760 C CA . ASP A 1 92 ? -10.785 13.401 3.938 1.00 42.44 92 ASP A CA 1
ATOM 761 C C . ASP A 1 92 ? -9.413 13.139 3.282 1.00 42.44 92 ASP A C 1
ATOM 763 O O . ASP A 1 92 ? -9.330 12.875 2.078 1.00 42.44 92 ASP A O 1
ATOM 767 N N . LYS A 1 93 ? -8.308 13.215 4.045 1.00 43.50 93 LYS A N 1
ATOM 768 C CA . LYS A 1 93 ? -6.959 12.890 3.556 1.00 43.50 93 LYS A CA 1
ATOM 769 C C . LYS A 1 93 ? -6.675 11.400 3.727 1.00 43.50 93 LYS A C 1
ATOM 771 O O . LYS A 1 93 ? -6.491 10.892 4.824 1.00 43.50 93 LYS A O 1
ATOM 776 N N . THR A 1 94 ? -6.519 10.725 2.597 1.00 42.97 94 THR A N 1
ATOM 777 C CA . THR A 1 94 ? -6.472 9.262 2.485 1.00 42.97 94 THR A CA 1
ATOM 778 C C . THR A 1 94 ? -5.147 8.611 2.876 1.00 42.97 94 THR A C 1
ATOM 780 O O . THR A 1 94 ? -5.051 7.399 2.815 1.00 42.97 94 THR A O 1
ATOM 783 N N . PHE A 1 95 ? -4.113 9.383 3.209 1.00 49.88 95 PHE A N 1
ATOM 784 C CA . PHE A 1 95 ? -2.766 8.854 3.478 1.00 49.88 95 PHE A CA 1
ATOM 785 C C . PHE A 1 95 ? -2.403 8.857 4.966 1.00 49.88 95 PHE A C 1
ATOM 787 O O . PHE A 1 95 ? -1.259 8.578 5.311 1.00 49.88 95 PHE A O 1
ATOM 794 N N . ASN A 1 96 ? -3.331 9.255 5.842 1.00 52.00 96 ASN A N 1
ATOM 795 C CA . ASN A 1 96 ? -3.072 9.367 7.270 1.00 52.00 96 ASN A CA 1
ATOM 796 C C . ASN A 1 96 ? -4.032 8.449 8.038 1.00 52.00 96 ASN A C 1
ATOM 798 O O . ASN A 1 96 ? -5.233 8.700 8.108 1.00 52.00 96 ASN A O 1
ATOM 802 N N . HIS A 1 97 ? -3.504 7.353 8.578 1.00 72.69 97 HIS A N 1
ATOM 803 C CA . HIS A 1 97 ? -4.291 6.191 9.005 1.00 72.69 97 HIS A CA 1
ATOM 804 C C . HIS A 1 97 ? -4.367 6.031 10.529 1.00 72.69 97 HIS A C 1
ATOM 806 O O . HIS A 1 97 ? -4.398 4.921 11.057 1.00 72.69 97 HIS A O 1
ATOM 812 N N . ARG A 1 98 ? -4.367 7.151 11.259 1.00 75.12 98 ARG A N 1
ATOM 813 C CA . ARG A 1 98 ? -4.405 7.177 12.731 1.00 75.12 98 ARG A CA 1
ATOM 814 C C . ARG A 1 98 ? -3.359 6.285 13.413 1.00 75.12 98 ARG A C 1
ATOM 816 O O . ARG A 1 98 ? -3.628 5.721 14.467 1.00 75.12 98 ARG A O 1
ATOM 823 N N . GLY A 1 99 ? -2.179 6.165 12.802 1.00 76.12 99 GLY A N 1
ATOM 824 C CA . GLY A 1 99 ? -1.035 5.416 13.328 1.00 76.12 99 GLY A CA 1
ATOM 825 C C . GLY A 1 99 ? -1.084 3.909 13.076 1.00 76.12 99 GLY A C 1
ATOM 826 O O . GLY A 1 99 ? -0.156 3.216 13.481 1.00 76.12 99 GLY A O 1
ATOM 827 N N . PHE A 1 100 ? -2.137 3.395 12.428 1.00 84.75 100 PHE A N 1
ATOM 828 C CA . PHE A 1 100 ? -2.185 2.005 11.979 1.00 84.75 100 PHE A CA 1
ATOM 829 C C . PHE A 1 100 ? -1.508 1.852 10.621 1.00 84.75 100 PHE A C 1
ATOM 831 O O . PHE A 1 100 ? -1.743 2.639 9.703 1.00 84.75 100 PHE A O 1
ATOM 838 N N . GLU A 1 101 ? -0.707 0.803 10.483 1.00 84.62 101 GLU A N 1
ATOM 839 C CA . GLU A 1 101 ? 0.013 0.495 9.252 1.00 84.62 101 GLU A CA 1
ATOM 840 C C . GLU A 1 101 ? 0.020 -1.009 8.973 1.00 84.62 101 GLU A C 1
ATOM 842 O O . GLU A 1 101 ? 0.058 -1.837 9.886 1.00 84.62 101 GLU A O 1
ATOM 847 N N . CYS A 1 102 ? -0.023 -1.376 7.693 1.00 82.25 102 CYS A N 1
ATOM 848 C CA . CYS A 1 102 ? 0.195 -2.752 7.266 1.00 82.25 102 CYS A CA 1
ATOM 849 C C . CYS A 1 102 ? 1.692 -2.971 7.056 1.00 82.25 102 CYS A C 1
ATOM 851 O O . CYS A 1 102 ? 2.313 -2.306 6.222 1.00 82.25 102 CYS A O 1
ATOM 853 N N . LEU A 1 103 ? 2.269 -3.927 7.782 1.00 79.06 103 LEU A N 1
ATOM 854 C CA . LEU A 1 103 ? 3.652 -4.325 7.552 1.00 79.06 103 LEU A CA 1
ATOM 855 C C . LEU A 1 103 ? 3.782 -5.002 6.177 1.00 79.06 103 LEU A C 1
ATOM 857 O O . LEU A 1 103 ? 2.817 -5.614 5.707 1.00 79.06 103 LEU A O 1
ATOM 861 N N . PRO A 1 104 ? 4.962 -4.928 5.527 1.00 66.19 104 PRO A N 1
ATOM 862 C CA . PRO A 1 104 ? 5.172 -5.520 4.211 1.00 66.19 104 PRO A CA 1
ATOM 863 C C . PRO A 1 104 ? 4.731 -6.987 4.156 1.00 66.19 104 PRO A C 1
ATOM 865 O O . PRO A 1 104 ? 5.317 -7.858 4.801 1.00 66.19 104 PRO A O 1
ATOM 868 N N . HIS A 1 105 ? 3.695 -7.259 3.362 1.00 67.62 105 HIS A N 1
ATOM 869 C CA . HIS A 1 105 ? 3.148 -8.595 3.173 1.00 67.62 105 HIS A CA 1
ATOM 870 C C . HIS A 1 105 ? 3.698 -9.179 1.872 1.00 67.62 105 HIS A C 1
ATOM 872 O O . HIS A 1 105 ? 3.433 -8.677 0.774 1.00 67.62 105 HIS A O 1
ATOM 878 N N . LYS A 1 106 ? 4.542 -10.206 2.000 1.00 59.03 106 LYS A N 1
ATOM 879 C CA . LYS A 1 106 ? 5.139 -10.885 0.853 1.00 59.03 106 LYS A CA 1
ATOM 880 C C . LYS A 1 106 ? 4.158 -11.932 0.339 1.00 59.03 106 LYS A C 1
ATOM 882 O O . LYS A 1 106 ? 4.068 -13.019 0.900 1.00 59.03 106 LYS A O 1
ATOM 887 N N . VAL A 1 107 ? 3.456 -11.591 -0.731 1.00 62.94 107 VAL A N 1
ATOM 888 C CA . VAL A 1 107 ? 2.599 -12.517 -1.478 1.00 62.94 107 VAL A CA 1
ATOM 889 C C . VAL A 1 107 ? 3.191 -12.792 -2.848 1.00 62.94 107 VAL A C 1
ATOM 891 O O . VAL A 1 107 ? 4.077 -12.076 -3.320 1.00 62.94 107 VAL A O 1
ATOM 894 N N . GLU A 1 108 ? 2.695 -13.837 -3.497 1.00 63.62 108 GLU A N 1
ATOM 895 C CA . GLU A 1 108 ? 2.954 -14.054 -4.909 1.00 63.62 108 GLU A CA 1
ATOM 896 C C . GLU A 1 108 ? 2.260 -12.956 -5.730 1.00 63.62 108 GLU A C 1
ATOM 898 O O . GLU A 1 108 ? 1.039 -12.867 -5.791 1.00 63.62 108 GLU A O 1
ATOM 903 N N . THR A 1 109 ? 3.059 -12.074 -6.330 1.00 62.09 109 THR A N 1
ATOM 904 C CA . THR A 1 109 ? 2.590 -10.942 -7.144 1.00 62.09 109 THR A CA 1
ATOM 905 C C . THR A 1 109 ? 2.801 -11.172 -8.643 1.00 62.09 109 THR A C 1
ATOM 907 O O . THR A 1 109 ? 2.601 -10.262 -9.445 1.00 62.09 109 THR A O 1
ATOM 910 N N . SER A 1 110 ? 3.199 -12.388 -9.033 1.00 65.50 110 SER A N 1
ATOM 911 C CA . SER A 1 110 ? 3.554 -12.775 -10.406 1.00 65.50 110 SER A CA 1
ATOM 912 C C . SER A 1 110 ? 2.401 -12.592 -11.400 1.00 65.50 110 SER A C 1
ATOM 914 O O . SER A 1 110 ? 2.647 -12.286 -12.570 1.00 65.50 110 SER A O 1
ATOM 916 N N . GLU A 1 111 ? 1.155 -12.718 -10.943 1.00 65.94 111 GLU A N 1
ATOM 917 C CA . GLU A 1 111 ? -0.053 -12.575 -11.767 1.00 65.94 111 GLU A CA 1
ATOM 918 C C . GLU A 1 111 ? -0.660 -11.171 -11.738 1.00 65.94 111 GLU A C 1
ATOM 920 O O . GLU A 1 111 ? -1.428 -10.812 -12.629 1.00 65.94 111 GLU A O 1
ATOM 925 N N . ILE A 1 112 ? -0.298 -10.346 -10.756 1.00 70.50 112 ILE A N 1
ATOM 926 C CA . ILE A 1 112 ? -0.814 -8.982 -10.671 1.00 70.50 112 ILE A CA 1
ATOM 927 C C . ILE A 1 112 ? -0.201 -8.156 -11.807 1.00 70.50 112 ILE A C 1
ATOM 929 O O . ILE A 1 112 ? 0.984 -8.256 -12.151 1.00 70.50 112 ILE A O 1
ATOM 933 N N . ARG A 1 113 ? -1.053 -7.345 -12.423 1.00 75.31 113 ARG A N 1
ATOM 934 C CA . ARG A 1 113 ? -0.726 -6.502 -13.565 1.00 75.31 113 ARG A CA 1
ATOM 935 C C . ARG A 1 113 ? -1.171 -5.080 -13.252 1.00 75.31 113 ARG A C 1
ATOM 937 O O . ARG A 1 113 ? -2.322 -4.860 -12.891 1.00 75.31 113 ARG A O 1
ATOM 944 N N . LEU A 1 114 ? -0.242 -4.138 -13.347 1.00 75.25 114 LEU A N 1
ATOM 945 C CA . LEU A 1 114 ? -0.469 -2.723 -13.090 1.00 75.25 114 LEU A CA 1
ATOM 946 C C . LEU A 1 114 ? -0.874 -2.005 -14.370 1.00 75.25 114 LEU A C 1
ATOM 948 O O . LEU A 1 114 ? -0.275 -2.219 -15.421 1.00 75.25 114 LEU A O 1
ATOM 952 N N . SER A 1 115 ? -1.818 -1.081 -14.267 1.00 76.94 115 SER A N 1
ATOM 953 C CA . SER A 1 115 ? -2.090 -0.121 -15.333 1.00 76.94 115 SER A CA 1
ATOM 954 C C . SER A 1 115 ? -0.936 0.874 -15.502 1.00 76.94 115 SER A C 1
ATOM 956 O O . SER A 1 115 ? -0.183 1.165 -14.564 1.00 76.94 115 SER A O 1
ATOM 958 N N . TRP A 1 116 ? -0.844 1.493 -16.682 1.00 80.00 116 TRP A N 1
ATOM 959 C CA . TRP A 1 116 ? 0.082 2.603 -16.926 1.00 80.00 116 TRP A CA 1
ATOM 960 C C . TRP A 1 116 ? -0.037 3.724 -15.875 1.00 80.00 116 TRP A C 1
ATOM 962 O O . TRP A 1 116 ? 0.968 4.304 -15.457 1.00 80.00 116 TRP A O 1
ATOM 972 N N . PHE A 1 117 ? -1.251 4.035 -15.409 1.00 74.88 117 PHE A N 1
ATOM 973 C CA . PHE A 1 117 ? -1.460 5.092 -14.418 1.00 74.88 117 PHE A CA 1
ATOM 974 C C . PHE A 1 117 ? -0.760 4.781 -13.086 1.00 74.88 117 PHE A C 1
ATOM 976 O O . PHE A 1 117 ? -0.077 5.650 -12.534 1.00 74.88 117 PHE A O 1
ATOM 983 N N . GLU A 1 118 ? -0.886 3.545 -12.602 1.00 74.69 118 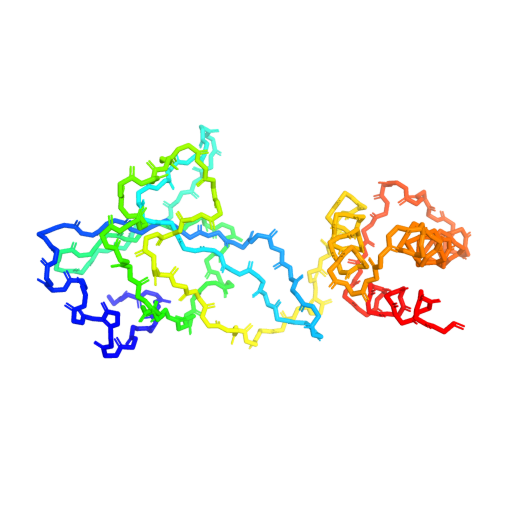GLU A N 1
ATOM 984 C CA . GLU A 1 118 ? -0.256 3.078 -11.363 1.00 74.69 118 GLU A CA 1
ATOM 985 C C . GLU A 1 118 ? 1.270 3.071 -11.490 1.00 74.69 118 GLU A C 1
ATOM 987 O O . GLU A 1 118 ? 1.969 3.634 -10.643 1.00 74.69 118 GLU A O 1
ATOM 992 N N . VAL A 1 119 ? 1.781 2.531 -12.600 1.00 82.12 119 VAL A N 1
ATOM 993 C CA . VAL A 1 119 ? 3.212 2.519 -12.936 1.00 82.12 119 VAL A CA 1
ATOM 994 C C . VAL A 1 119 ? 3.792 3.935 -12.961 1.00 82.12 119 VAL A C 1
ATOM 996 O O . VAL A 1 119 ? 4.788 4.222 -12.294 1.00 82.12 119 VAL A O 1
ATOM 999 N N . ASN A 1 120 ? 3.152 4.855 -13.687 1.00 83.94 120 ASN A N 1
ATOM 1000 C CA . ASN A 1 120 ? 3.601 6.240 -13.815 1.00 83.94 120 ASN A CA 1
ATOM 1001 C C . ASN A 1 120 ? 3.619 6.964 -12.462 1.00 83.94 120 ASN A C 1
ATOM 1003 O O . ASN A 1 120 ? 4.546 7.722 -12.168 1.00 83.94 120 ASN A O 1
ATOM 1007 N N . TRP A 1 121 ? 2.605 6.740 -11.622 1.00 81.88 121 TRP A N 1
ATOM 1008 C CA . TRP A 1 121 ? 2.544 7.345 -10.293 1.00 81.88 121 TRP A CA 1
ATOM 1009 C C . TRP A 1 121 ? 3.668 6.838 -9.383 1.00 81.88 121 TRP A C 1
ATOM 1011 O O . TRP A 1 121 ? 4.332 7.637 -8.716 1.00 81.88 121 TRP A O 1
ATOM 1021 N N . MET A 1 122 ? 3.939 5.533 -9.408 1.00 80.81 122 MET A N 1
ATOM 1022 C CA . MET A 1 122 ? 5.035 4.931 -8.651 1.00 80.81 122 MET A CA 1
ATOM 1023 C C . MET A 1 122 ? 6.406 5.448 -9.085 1.00 80.81 122 MET A C 1
ATOM 1025 O O . MET A 1 122 ? 7.185 5.886 -8.237 1.00 80.81 122 MET A O 1
ATOM 1029 N N . ILE A 1 123 ? 6.681 5.452 -10.393 1.00 86.50 123 ILE A N 1
ATOM 1030 C CA . ILE A 1 123 ? 7.916 6.005 -10.968 1.00 86.50 123 ILE A CA 1
ATOM 1031 C C . ILE A 1 123 ? 8.103 7.451 -10.498 1.00 86.50 123 ILE A C 1
ATOM 1033 O O . ILE A 1 123 ? 9.175 7.820 -10.010 1.00 86.50 123 ILE A O 1
ATOM 1037 N N . LYS A 1 124 ? 7.042 8.267 -10.568 1.00 84.31 124 LYS A N 1
ATOM 1038 C CA . LYS A 1 124 ? 7.088 9.659 -10.113 1.00 84.31 124 LYS A CA 1
ATOM 1039 C C . LYS A 1 124 ? 7.478 9.781 -8.648 1.00 84.31 124 LYS A C 1
ATOM 1041 O O . LYS A 1 124 ? 8.415 10.517 -8.328 1.00 84.31 124 LYS A O 1
ATOM 1046 N N . LYS A 1 125 ? 6.782 9.041 -7.782 1.00 79.25 125 LYS A N 1
ATOM 1047 C CA . LYS A 1 125 ? 7.011 9.036 -6.336 1.00 79.25 125 LYS A CA 1
ATOM 1048 C C . LYS A 1 125 ? 8.450 8.638 -6.011 1.00 79.25 125 LYS A C 1
ATOM 1050 O O . LYS A 1 125 ? 9.148 9.421 -5.371 1.00 79.25 125 LYS A O 1
ATOM 1055 N N . ILE A 1 126 ? 8.913 7.490 -6.514 1.00 79.69 126 ILE A N 1
ATOM 1056 C CA . ILE A 1 126 ? 10.260 6.959 -6.247 1.00 79.69 126 ILE A CA 1
ATOM 1057 C C . ILE A 1 126 ? 11.324 8.000 -6.591 1.00 79.69 126 ILE A C 1
ATOM 1059 O O . ILE A 1 126 ? 12.132 8.354 -5.735 1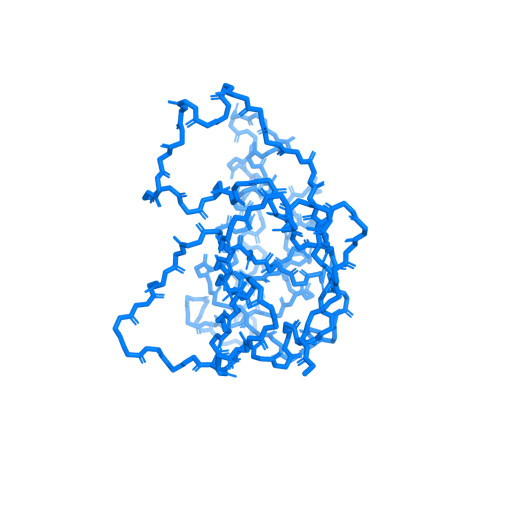.00 79.69 126 ILE A O 1
ATOM 1063 N N . PHE A 1 127 ? 11.309 8.553 -7.804 1.00 83.81 127 PHE A N 1
ATOM 1064 C CA . PHE A 1 127 ? 12.351 9.502 -8.196 1.00 83.81 127 PHE A CA 1
ATOM 1065 C C . PHE A 1 127 ? 12.251 10.838 -7.456 1.00 83.81 127 PHE A C 1
ATOM 1067 O O . PHE A 1 127 ? 13.286 11.386 -7.092 1.00 83.81 127 PHE A O 1
ATOM 1074 N N . SER A 1 128 ? 11.044 11.340 -7.169 1.00 82.38 128 SER A N 1
ATOM 1075 C CA . SER A 1 128 ? 10.881 12.586 -6.398 1.00 82.38 128 SER A CA 1
ATOM 1076 C C . SER A 1 128 ? 11.370 12.483 -4.950 1.00 82.38 128 SER A C 1
ATOM 1078 O O . SER A 1 128 ? 11.770 13.485 -4.370 1.00 82.38 128 SER A O 1
ATOM 1080 N N . MET A 1 129 ? 11.353 11.281 -4.366 1.00 78.12 129 MET A N 1
ATOM 1081 C CA . MET A 1 129 ? 11.851 11.039 -3.009 1.00 78.12 129 MET A CA 1
ATOM 1082 C C . MET A 1 129 ? 13.374 10.865 -2.956 1.00 78.12 129 MET A C 1
ATOM 1084 O O . MET A 1 129 ? 13.960 11.029 -1.893 1.00 78.12 129 MET A O 1
ATOM 1088 N N . ASN A 1 130 ? 14.007 10.513 -4.079 1.00 77.69 130 ASN A N 1
ATOM 1089 C CA . ASN A 1 130 ? 15.433 10.176 -4.133 1.00 77.69 130 ASN A CA 1
ATOM 1090 C C . ASN A 1 130 ? 16.296 11.244 -4.823 1.00 77.69 130 ASN A C 1
ATOM 1092 O O . ASN A 1 130 ? 17.516 11.212 -4.689 1.00 77.69 130 ASN A O 1
ATOM 1096 N N . PHE A 1 131 ? 15.694 12.180 -5.563 1.00 78.19 131 PHE A N 1
ATOM 1097 C CA . PHE A 1 131 ? 16.419 13.200 -6.318 1.00 78.19 131 PHE A CA 1
ATOM 1098 C C . PHE A 1 131 ? 15.736 14.563 -6.247 1.00 78.19 131 PHE A C 1
ATOM 1100 O O . PHE A 1 131 ? 14.511 14.674 -6.251 1.00 78.19 131 PHE A O 1
ATOM 1107 N N . GLU A 1 132 ? 16.543 15.620 -6.275 1.00 84.62 132 GLU A N 1
ATOM 1108 C CA . GLU A 1 132 ? 16.050 16.991 -6.378 1.00 84.62 132 GLU A CA 1
ATOM 1109 C C . GLU A 1 132 ? 15.624 17.344 -7.810 1.00 84.62 132 GLU A C 1
ATOM 1111 O O . GLU A 1 132 ? 15.975 16.680 -8.791 1.00 84.62 132 GLU A O 1
ATOM 1116 N N . SER A 1 133 ? 14.853 18.424 -7.945 1.00 80.44 133 SER A N 1
ATOM 1117 C CA . SER A 1 133 ? 14.569 19.016 -9.254 1.00 80.44 133 SER A CA 1
ATOM 1118 C C . SER A 1 133 ? 15.852 19.622 -9.845 1.00 80.44 133 SER A C 1
ATOM 1120 O O . SER A 1 133 ? 16.582 20.282 -9.108 1.00 80.44 133 SER A O 1
ATOM 1122 N N . PRO A 1 134 ? 16.136 19.472 -11.153 1.00 87.94 134 PRO A N 1
ATOM 1123 C CA . PRO A 1 134 ? 15.333 18.799 -12.180 1.00 87.94 134 PRO A CA 1
ATOM 1124 C C . PRO A 1 134 ? 15.685 17.313 -12.376 1.00 87.94 134 PRO A C 1
ATOM 1126 O O . PRO A 1 134 ? 15.112 16.656 -13.245 1.00 87.94 134 PRO A O 1
ATOM 1129 N N . PHE A 1 135 ? 16.625 16.768 -11.605 1.00 86.12 135 PHE A N 1
ATOM 1130 C CA . PHE A 1 135 ? 17.181 15.429 -11.811 1.00 86.12 135 PHE A CA 1
ATOM 1131 C C . PHE A 1 135 ? 16.130 14.324 -11.729 1.00 86.12 135 PHE A C 1
ATOM 1133 O O . PHE A 1 135 ? 16.153 13.404 -12.549 1.00 86.12 135 PHE A O 1
A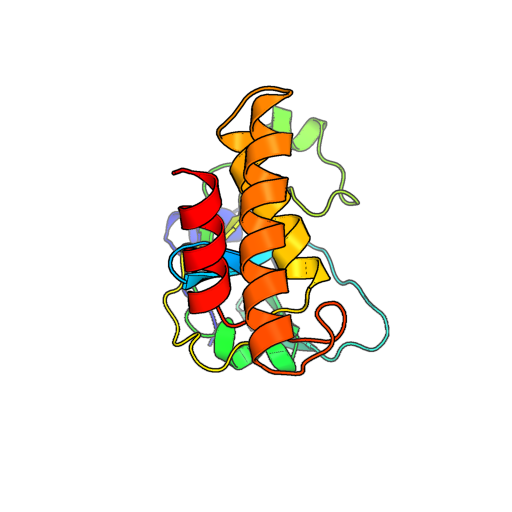TOM 1140 N N . TYR A 1 136 ? 15.160 14.435 -10.814 1.00 87.50 136 TYR A N 1
ATOM 1141 C CA . TYR A 1 136 ? 14.086 13.447 -10.744 1.00 87.50 136 TYR A CA 1
ATOM 1142 C C . TYR A 1 136 ? 13.268 13.384 -12.046 1.00 87.50 136 TYR A C 1
ATOM 1144 O O . TYR A 1 136 ? 12.859 12.296 -12.440 1.00 87.50 136 TYR A O 1
ATOM 1152 N N . LEU A 1 137 ? 13.048 14.509 -12.745 1.00 89.50 137 LEU A N 1
ATOM 1153 C CA . LEU A 1 137 ? 12.277 14.540 -13.998 1.00 89.50 137 LEU A CA 1
ATOM 1154 C C . LEU A 1 137 ? 13.014 13.792 -15.110 1.00 89.50 137 LEU A C 1
ATOM 1156 O O . LEU A 1 137 ? 12.402 13.044 -15.870 1.00 89.50 137 LEU A O 1
ATOM 1160 N N . GLN A 1 138 ? 14.336 13.961 -15.179 1.00 91.88 138 GLN A N 1
ATOM 1161 C CA . GLN A 1 138 ? 15.172 13.245 -16.138 1.00 91.88 138 GLN A CA 1
ATOM 1162 C C . GLN A 1 138 ? 15.153 11.735 -15.873 1.00 91.88 138 GLN A C 1
ATOM 1164 O O . GLN A 1 138 ? 14.981 10.953 -16.808 1.00 91.88 138 GLN A O 1
ATOM 1169 N N . ARG A 1 139 ? 15.279 11.318 -14.605 1.00 90.19 139 ARG A N 1
ATOM 1170 C CA . ARG A 1 139 ? 15.242 9.894 -14.237 1.00 90.19 139 ARG A CA 1
ATOM 1171 C C . ARG A 1 139 ? 13.867 9.267 -14.487 1.00 90.19 139 ARG A C 1
ATOM 1173 O O . ARG A 1 139 ? 13.792 8.169 -15.033 1.00 90.19 139 ARG A O 1
ATO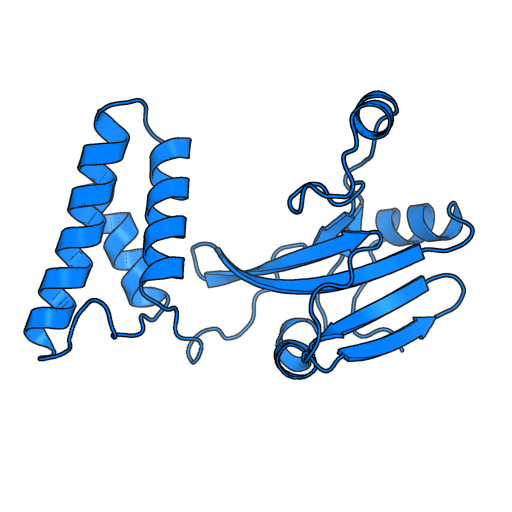M 1180 N N . GLN A 1 140 ? 12.787 9.998 -14.198 1.00 91.88 140 GLN A N 1
ATOM 1181 C CA . GLN A 1 140 ? 11.425 9.590 -14.562 1.00 91.88 140 GLN A CA 1
ATOM 1182 C C . GLN A 1 140 ? 11.291 9.373 -16.072 1.00 91.88 140 GLN A C 1
ATOM 1184 O O . GLN A 1 140 ? 10.782 8.340 -16.495 1.00 91.88 140 GLN A O 1
ATOM 1189 N N . ALA A 1 141 ? 11.771 10.311 -16.894 1.00 91.25 141 ALA A N 1
ATOM 1190 C CA . ALA A 1 141 ? 11.690 10.190 -18.348 1.00 91.25 141 ALA A CA 1
ATOM 1191 C C . ALA A 1 141 ? 12.463 8.969 -18.879 1.00 91.25 141 ALA A C 1
ATOM 1193 O O . ALA A 1 141 ? 11.976 8.292 -19.782 1.00 91.25 141 ALA A O 1
ATOM 1194 N N . ALA A 1 142 ? 13.631 8.659 -18.306 1.00 91.75 142 ALA A N 1
ATOM 1195 C CA . ALA A 1 142 ? 14.408 7.472 -18.665 1.00 91.75 142 ALA A CA 1
ATOM 1196 C C . ALA A 1 142 ? 13.652 6.167 -18.352 1.00 91.75 142 ALA A C 1
ATOM 1198 O O . ALA A 1 142 ? 13.531 5.310 -19.226 1.00 91.75 142 ALA A O 1
ATOM 1199 N N . ALA A 1 143 ? 13.077 6.050 -17.151 1.00 92.69 143 ALA A N 1
ATOM 1200 C CA . ALA A 1 143 ? 12.270 4.894 -16.752 1.00 92.69 143 ALA A CA 1
ATOM 1201 C C . ALA A 1 143 ? 11.022 4.708 -17.636 1.00 92.69 143 ALA A C 1
ATOM 1203 O O . ALA A 1 143 ? 10.704 3.601 -18.064 1.00 92.69 143 ALA A O 1
ATOM 1204 N N . ILE A 1 144 ? 10.328 5.803 -17.959 1.00 92.62 144 ILE A N 1
ATOM 1205 C CA . ILE A 1 144 ? 9.131 5.768 -18.813 1.00 92.62 144 ILE A CA 1
ATOM 1206 C C . ILE A 1 144 ? 9.489 5.362 -20.246 1.00 92.62 144 ILE A C 1
ATOM 1208 O O . ILE A 1 144 ? 8.796 4.542 -20.844 1.00 92.62 144 ILE A O 1
ATOM 1212 N N . ASN A 1 145 ? 10.575 5.911 -20.799 1.00 92.31 145 ASN A N 1
ATOM 1213 C CA . ASN A 1 145 ? 11.015 5.564 -22.149 1.00 92.31 145 ASN A CA 1
ATOM 1214 C C . ASN A 1 145 ? 11.434 4.095 -22.256 1.00 92.31 145 ASN A C 1
ATOM 1216 O O . ASN A 1 145 ? 11.158 3.485 -23.283 1.00 92.31 145 ASN A O 1
ATOM 1220 N N . TYR A 1 146 ? 12.048 3.528 -21.213 1.00 92.81 146 TYR A N 1
ATOM 1221 C CA . TYR A 1 146 ? 12.367 2.101 -21.172 1.00 92.81 146 TYR A CA 1
ATOM 1222 C C . TYR A 1 146 ? 11.111 1.237 -21.344 1.00 92.81 146 TYR A C 1
ATOM 1224 O O . TYR A 1 146 ? 11.071 0.378 -22.221 1.00 92.81 146 TYR A O 1
ATOM 1232 N N . LEU A 1 147 ? 10.059 1.508 -20.563 1.00 91.56 147 LEU A N 1
ATOM 1233 C CA . LEU A 1 147 ? 8.811 0.748 -20.668 1.00 91.56 147 LEU A CA 1
ATOM 1234 C C . LEU A 1 147 ? 8.119 0.950 -22.014 1.00 91.56 147 LEU A C 1
ATOM 1236 O O . LEU A 1 147 ? 7.585 -0.007 -22.563 1.00 91.56 147 LEU A O 1
ATOM 1240 N N . ARG A 1 148 ? 8.140 2.173 -22.558 1.00 89.75 148 ARG A N 1
ATOM 1241 C CA . ARG A 1 148 ? 7.547 2.442 -23.872 1.00 89.75 148 ARG A CA 1
ATOM 1242 C C . ARG A 1 148 ? 8.232 1.635 -24.967 1.00 89.75 148 ARG A C 1
ATOM 1244 O O . ARG A 1 148 ? 7.542 0.972 -25.720 1.00 89.75 148 ARG A O 1
ATOM 1251 N N . ILE A 1 149 ? 9.566 1.647 -25.006 1.00 90.25 149 ILE A N 1
ATOM 1252 C CA . ILE A 1 149 ? 10.336 0.868 -25.988 1.00 90.25 149 ILE A CA 1
ATOM 1253 C C . ILE A 1 149 ? 9.991 -0.619 -25.873 1.00 90.25 149 ILE A C 1
ATOM 1255 O O . ILE A 1 149 ? 9.740 -1.260 -26.884 1.00 90.25 149 ILE A O 1
ATOM 1259 N N . LYS A 1 150 ? 9.907 -1.145 -24.647 1.00 88.88 150 LYS A N 1
ATOM 1260 C CA . LYS A 1 150 ? 9.549 -2.546 -24.417 1.00 88.88 150 LYS A CA 1
ATOM 1261 C C . LYS A 1 150 ? 8.149 -2.895 -24.940 1.00 88.88 150 LYS A C 1
ATOM 1263 O O . LYS A 1 150 ? 7.974 -3.953 -25.526 1.00 88.88 150 LYS A O 1
ATOM 1268 N N . LYS A 1 151 ? 7.163 -2.009 -24.764 1.00 86.94 151 LYS A N 1
ATOM 1269 C CA . LYS A 1 151 ? 5.798 -2.224 -25.276 1.00 86.94 151 LYS A CA 1
ATOM 1270 C C . LYS A 1 151 ? 5.679 -2.042 -26.783 1.00 86.94 151 LYS A C 1
ATOM 1272 O O . LYS A 1 151 ? 4.982 -2.824 -27.419 1.00 86.94 151 LYS A O 1
ATOM 1277 N N . ASP A 1 152 ? 6.437 -1.107 -27.351 1.00 85.62 152 ASP A N 1
ATOM 1278 C CA . ASP A 1 152 ? 6.563 -0.962 -28.802 1.00 85.62 152 ASP A CA 1
ATOM 1279 C C . ASP A 1 152 ? 7.164 -2.242 -29.434 1.00 85.62 152 ASP A C 1
ATOM 1281 O O . ASP A 1 152 ? 6.737 -2.649 -30.509 1.00 85.62 152 ASP A O 1
ATOM 1285 N N . GLU A 1 153 ? 8.121 -2.910 -28.771 1.00 88.94 153 GLU A N 1
ATOM 1286 C CA . GLU A 1 153 ? 8.690 -4.204 -29.207 1.00 88.94 153 GLU A CA 1
ATOM 1287 C C . GLU A 1 153 ? 7.705 -5.383 -29.089 1.00 88.94 153 GLU A C 1
ATOM 1289 O O . GLU A 1 153 ? 7.855 -6.384 -29.792 1.00 88.94 153 GLU A O 1
ATOM 1294 N N . GLU A 1 154 ? 6.712 -5.273 -28.206 1.00 85.44 154 GLU A N 1
ATOM 1295 C CA . GLU A 1 154 ? 5.658 -6.270 -27.978 1.00 85.44 154 GLU A CA 1
ATOM 1296 C C . GLU A 1 154 ? 4.409 -6.024 -28.857 1.00 85.44 154 GLU A C 1
ATOM 1298 O O . GLU A 1 154 ? 3.429 -6.757 -28.737 1.00 85.44 154 GLU A O 1
ATOM 1303 N N . ASP A 1 155 ? 4.443 -5.023 -29.752 1.00 81.19 155 ASP A N 1
ATOM 1304 C CA . ASP A 1 155 ? 3.304 -4.552 -30.561 1.00 81.19 155 ASP A CA 1
ATOM 1305 C C . ASP A 1 155 ? 2.064 -4.168 -29.710 1.00 81.19 155 ASP A C 1
ATOM 1307 O O . ASP A 1 155 ? 0.919 -4.246 -30.169 1.00 81.19 155 ASP A O 1
ATOM 1311 N N . GLU A 1 156 ? 2.270 -3.730 -28.462 1.00 80.19 156 GLU A N 1
ATOM 1312 C CA . GLU A 1 156 ? 1.203 -3.292 -27.555 1.00 80.19 156 GLU A CA 1
ATOM 1313 C C . GLU A 1 156 ? 1.100 -1.757 -27.481 1.00 80.19 156 GLU A C 1
ATOM 1315 O O . GLU A 1 156 ? 2.106 -1.045 -27.462 1.00 80.19 156 GLU A O 1
ATOM 1320 N N . ASP A 1 157 ? -0.123 -1.215 -27.363 1.00 80.81 157 ASP A N 1
ATOM 1321 C CA . ASP A 1 157 ? -0.290 0.208 -27.036 1.00 80.81 157 ASP A CA 1
ATOM 1322 C C . ASP A 1 157 ? 0.127 0.455 -25.585 1.00 80.81 157 ASP A C 1
ATOM 1324 O O . ASP A 1 157 ? -0.574 0.091 -24.641 1.00 80.81 157 ASP A O 1
ATOM 1328 N N . PHE A 1 158 ? 1.242 1.162 -25.418 1.00 79.56 158 PHE A N 1
ATOM 1329 C CA . PHE A 1 158 ? 1.822 1.515 -24.129 1.00 79.56 158 PHE A CA 1
ATOM 1330 C C . PHE A 1 158 ? 0.830 2.066 -23.090 1.00 79.56 158 PHE A C 1
ATOM 1332 O O . PHE A 1 158 ? 1.008 1.837 -21.892 1.00 79.56 158 PHE A O 1
ATOM 1339 N N . ARG A 1 159 ? -0.182 2.841 -23.506 1.00 76.12 159 ARG A N 1
ATOM 1340 C CA . ARG A 1 159 ? -1.137 3.447 -22.559 1.00 76.12 159 ARG A CA 1
ATOM 1341 C C . ARG A 1 159 ? -2.188 2.465 -22.058 1.00 76.12 159 ARG A C 1
ATOM 1343 O O . ARG A 1 159 ? -2.670 2.653 -20.940 1.00 76.12 159 ARG A O 1
ATOM 1350 N N . ASP A 1 160 ? -2.495 1.459 -22.866 1.00 76.44 160 ASP A N 1
ATOM 1351 C CA . ASP A 1 160 ? -3.507 0.442 -22.587 1.00 76.44 160 ASP A CA 1
ATOM 1352 C C . ASP A 1 160 ? -2.876 -0.879 -22.106 1.00 76.44 160 ASP A C 1
ATOM 1354 O O . ASP A 1 160 ? -3.577 -1.742 -21.573 1.00 76.44 160 ASP A O 1
ATOM 1358 N N . SER A 1 161 ? -1.551 -1.022 -22.227 1.00 81.00 161 SER A N 1
ATOM 1359 C CA . SER A 1 161 ? -0.779 -2.134 -21.678 1.00 81.00 161 SER A CA 1
ATOM 1360 C C . SER A 1 161 ? -0.914 -2.244 -20.164 1.00 81.00 161 SER A C 1
ATOM 1362 O O . SER A 1 161 ? -0.983 -1.256 -19.420 1.00 81.00 161 SER A O 1
ATOM 1364 N N . LEU A 1 162 ? -0.837 -3.491 -19.701 1.00 80.94 162 LEU A N 1
ATOM 1365 C CA . LEU A 1 162 ? -0.611 -3.793 -18.302 1.00 80.94 162 LEU A CA 1
ATOM 1366 C C . LEU A 1 162 ? 0.828 -4.262 -18.083 1.00 80.94 162 LEU A C 1
ATOM 1368 O O . LEU A 1 162 ? 1.410 -4.958 -18.913 1.00 80.94 162 LEU A O 1
ATOM 1372 N N . PHE A 1 163 ? 1.385 -3.906 -16.933 1.00 81.50 163 PHE A N 1
ATOM 1373 C CA . PHE A 1 163 ? 2.789 -4.112 -16.607 1.00 81.50 163 PHE A CA 1
ATOM 1374 C C . PHE A 1 163 ? 2.924 -5.031 -15.400 1.00 81.50 163 PHE A C 1
ATOM 1376 O O . PHE A 1 163 ? 2.245 -4.872 -14.385 1.00 81.50 163 PHE A O 1
ATOM 1383 N N . SER A 1 164 ? 3.824 -5.997 -15.489 1.00 80.50 164 SER A N 1
ATOM 1384 C CA . SER A 1 164 ? 4.269 -6.785 -14.346 1.00 80.50 164 SER A CA 1
ATOM 1385 C C . SER A 1 164 ? 5.196 -5.976 -13.432 1.00 80.50 164 SER A C 1
ATOM 1387 O O . SER A 1 164 ? 5.754 -4.938 -13.801 1.00 80.50 164 SER A O 1
ATOM 1389 N N . PHE A 1 165 ? 5.439 -6.490 -12.227 1.00 74.62 165 PHE A N 1
ATOM 1390 C CA . PHE A 1 165 ? 6.422 -5.884 -11.324 1.00 74.62 165 PHE A CA 1
ATOM 1391 C C . PHE A 1 165 ? 7.851 -5.991 -11.809 1.00 74.62 165 PHE A C 1
ATOM 1393 O O . PHE A 1 165 ? 8.622 -5.068 -11.578 1.00 74.62 165 PHE A O 1
ATOM 1400 N N . ALA A 1 166 ? 8.191 -7.078 -12.499 1.00 81.88 166 ALA A N 1
ATOM 1401 C CA . ALA A 1 166 ? 9.513 -7.230 -13.083 1.00 81.88 166 ALA A CA 1
ATOM 1402 C C . ALA A 1 166 ? 9.788 -6.108 -14.096 1.00 81.88 166 ALA A C 1
ATOM 1404 O O . ALA A 1 166 ? 10.871 -5.531 -14.102 1.00 81.88 166 ALA A O 1
ATOM 1405 N N . GLU A 1 167 ? 8.787 -5.743 -14.904 1.00 86.06 167 GLU A N 1
ATOM 1406 C CA . GLU A 1 167 ? 8.877 -4.605 -15.823 1.00 86.06 167 GLU A CA 1
ATOM 1407 C C . GLU A 1 167 ? 9.054 -3.278 -15.085 1.00 86.06 167 GLU A C 1
ATOM 1409 O O . GLU A 1 167 ? 9.941 -2.500 -15.435 1.00 86.06 167 GLU A O 1
ATOM 1414 N N . LEU A 1 168 ? 8.255 -3.026 -14.044 1.00 85.00 168 LEU A N 1
ATOM 1415 C CA . LEU A 1 168 ? 8.381 -1.812 -13.241 1.00 85.00 168 LEU A CA 1
ATOM 1416 C C . LEU A 1 168 ? 9.751 -1.711 -12.553 1.00 85.00 168 LEU A C 1
ATOM 1418 O O . LEU A 1 168 ? 10.352 -0.640 -12.540 1.00 85.00 168 LEU A O 1
ATOM 1422 N N . GLU A 1 169 ? 10.256 -2.804 -11.983 1.00 84.00 169 GLU A N 1
ATOM 1423 C CA . GLU A 1 169 ? 11.563 -2.834 -11.327 1.00 84.00 169 GLU A CA 1
ATOM 1424 C C . GLU A 1 169 ? 12.691 -2.547 -12.324 1.00 84.00 169 GLU A C 1
ATOM 1426 O O . GLU A 1 169 ? 13.542 -1.697 -12.054 1.00 84.00 169 GLU A O 1
ATOM 1431 N N . GLN A 1 170 ? 12.655 -3.178 -13.502 1.00 88.00 170 GLN A N 1
ATOM 1432 C CA . GLN A 1 170 ? 13.607 -2.922 -14.588 1.00 88.00 170 GLN A CA 1
ATOM 1433 C C . GLN A 1 170 ? 13.570 -1.457 -15.042 1.00 88.00 170 GLN A C 1
ATOM 1435 O O . GLN A 1 170 ? 14.618 -0.837 -15.221 1.00 88.00 170 GLN A O 1
ATOM 1440 N N . ALA A 1 171 ? 12.376 -0.874 -15.160 1.00 89.19 171 ALA A N 1
ATOM 1441 C CA . ALA A 1 171 ? 12.205 0.530 -15.517 1.00 89.19 171 ALA A CA 1
ATOM 1442 C C . ALA A 1 171 ? 12.748 1.485 -14.449 1.00 89.19 171 ALA A C 1
ATOM 1444 O O . ALA A 1 171 ? 13.405 2.477 -14.754 1.00 89.19 171 ALA A O 1
ATOM 1445 N N . VAL A 1 172 ? 12.496 1.197 -13.171 1.00 86.38 172 VAL A N 1
ATOM 1446 C CA . VAL A 1 172 ? 13.049 1.996 -12.074 1.00 86.38 172 VAL A CA 1
ATOM 1447 C C . VAL A 1 172 ? 14.576 1.915 -12.096 1.00 86.38 172 VAL A C 1
ATOM 1449 O O . VAL A 1 172 ? 15.231 2.954 -12.035 1.00 86.38 172 VAL A O 1
ATOM 1452 N N . GLN A 1 173 ? 15.153 0.721 -12.265 1.00 88.62 173 GLN A N 1
ATOM 1453 C CA . GLN A 1 173 ? 16.603 0.542 -12.394 1.00 88.62 173 GLN A CA 1
ATOM 1454 C C . GLN A 1 173 ? 17.177 1.336 -13.575 1.00 88.62 173 GLN A C 1
ATOM 1456 O O . GLN A 1 173 ? 18.182 2.026 -13.404 1.00 88.62 173 GLN A O 1
ATOM 1461 N N . SER A 1 174 ? 16.519 1.328 -14.739 1.00 88.19 174 SER A N 1
ATOM 1462 C CA . SER A 1 174 ? 16.982 2.078 -15.915 1.00 88.19 174 SER A CA 1
ATOM 1463 C C . SER A 1 174 ? 16.989 3.595 -15.705 1.00 88.19 174 SER A C 1
ATOM 1465 O O . SER A 1 174 ? 17.701 4.303 -16.408 1.00 88.19 174 SER A O 1
ATOM 1467 N N . GLY A 1 175 ? 16.203 4.114 -14.759 1.00 81.56 175 GLY A N 1
ATOM 1468 C CA . GLY A 1 175 ? 16.235 5.527 -14.389 1.00 81.56 175 GLY A CA 1
ATOM 1469 C C . GLY A 1 175 ? 17.364 5.898 -13.421 1.00 81.56 175 GLY A C 1
ATOM 1470 O O . GLY A 1 175 ? 17.704 7.076 -13.336 1.00 81.56 175 GLY A O 1
ATOM 1471 N N . PHE A 1 176 ? 17.964 4.943 -12.703 1.00 76.12 176 PHE A N 1
ATOM 1472 C CA . PHE A 1 176 ? 19.091 5.201 -11.793 1.00 76.12 176 PHE A CA 1
ATOM 1473 C C . PHE A 1 176 ? 20.455 5.200 -12.495 1.00 76.12 176 PHE A C 1
ATOM 1475 O O . PHE A 1 176 ? 21.338 5.969 -12.098 1.00 76.12 176 PHE A O 1
ATOM 1482 N N . TYR A 1 177 ? 20.613 4.373 -13.529 1.00 68.06 177 TYR A N 1
ATOM 1483 C CA . TYR A 1 177 ? 21.833 4.271 -14.342 1.00 68.06 177 TYR A CA 1
ATOM 1484 C C . TYR A 1 177 ? 21.805 5.193 -15.567 1.00 68.06 177 TYR A C 1
ATOM 1486 O O . TYR A 1 177 ? 22.858 5.318 -16.225 1.00 68.06 177 TYR A O 1
#

pLDDT: mean 79.54, std 11.97, range [42.44, 94.12]